Protein AF-A0A3G3GLA0-F1 (afdb_monomer_lite)

Radius of gyration: 21.86 Å; chains: 1; bounding box: 53×37×56 Å

Secondary structure (DSSP, 8-state):
--HHHHHHHHHHHHHS--------HHHHHHHHHHHHHHH-HHHHHH----HHHHHHHHHHHHHHHHSPPPHHHHHHHHHHHHHHHHHHHHHHHHHH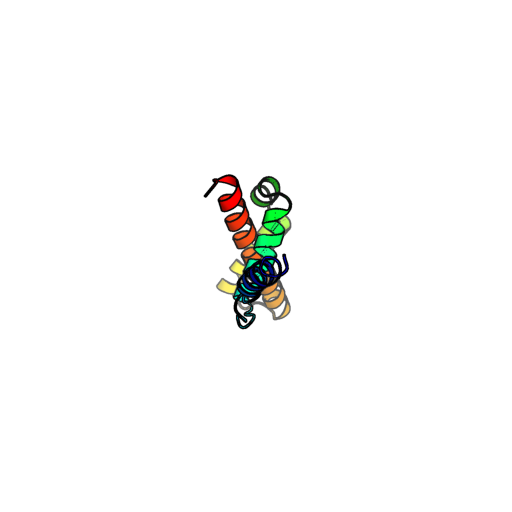HHHT-

Sequence (101 aa):
MIRRYIFTLAEKSVIFVKKSATMTVQTLYDDVANFIANMNPTKILELKAPLEAQERVQALIKKEKESALTATEKDELDHFLVLERLIRLAKAHARQRLSGV

pLDDT: mean 84.66, std 20.27, range [39.78, 98.19]

Structure (mmCIF, N/CA/C/O backbone):
data_AF-A0A3G3GLA0-F1
#
_entry.id   AF-A0A3G3GLA0-F1
#
loop_
_atom_site.group_PDB
_atom_site.id
_atom_site.type_symbol
_atom_site.label_atom_id
_atom_site.label_alt_id
_atom_site.label_comp_id
_atom_site.label_asym_id
_atom_site.label_entity_id
_atom_site.label_seq_id
_atom_site.pdbx_PDB_ins_code
_atom_site.Cartn_x
_atom_site.Cartn_y
_atom_site.Cartn_z
_atom_site.occupancy
_atom_site.B_iso_or_equiv
_atom_site.auth_seq_id
_atom_site.auth_comp_id
_atom_site.auth_asym_id
_atom_site.auth_atom_id
_atom_site.pdbx_PDB_model_num
ATOM 1 N N . MET A 1 1 ? -35.570 -28.036 34.613 1.00 55.78 1 MET A N 1
ATOM 2 C CA . MET A 1 1 ? -34.300 -27.276 34.687 1.00 55.78 1 MET A CA 1
ATOM 3 C C . MET A 1 1 ? -33.300 -27.621 33.562 1.00 55.78 1 MET A C 1
ATOM 5 O O . MET A 1 1 ? -32.119 -27.378 33.730 1.00 55.78 1 MET A O 1
ATOM 9 N N . ILE A 1 2 ? -33.739 -28.137 32.397 1.00 48.94 2 ILE A N 1
ATOM 10 C CA . ILE A 1 2 ? -32.840 -28.563 31.289 1.00 48.94 2 ILE A CA 1
ATOM 11 C C . ILE A 1 2 ? -33.083 -27.766 29.983 1.00 48.94 2 ILE A C 1
ATOM 13 O O . ILE A 1 2 ? -32.235 -27.719 29.100 1.00 48.94 2 ILE A O 1
ATOM 17 N N . ARG A 1 3 ? -34.187 -27.009 29.880 1.00 40.50 3 ARG A N 1
ATOM 18 C CA . ARG A 1 3 ? -34.506 -26.183 28.695 1.00 40.50 3 ARG A CA 1
ATOM 19 C C . ARG A 1 3 ? -33.631 -24.933 28.502 1.00 40.50 3 ARG A C 1
ATOM 21 O O . ARG A 1 3 ? -33.724 -24.308 27.455 1.00 40.50 3 ARG A O 1
ATOM 28 N N . ARG A 1 4 ? -32.775 -24.572 29.468 1.00 45.25 4 ARG A N 1
ATOM 29 C CA . ARG A 1 4 ? -31.903 -23.383 29.375 1.00 45.25 4 ARG A CA 1
ATOM 30 C C . ARG A 1 4 ? -30.555 -23.666 28.699 1.00 45.25 4 ARG A C 1
ATOM 32 O O . ARG A 1 4 ? -29.913 -22.730 28.251 1.00 45.25 4 ARG A O 1
ATOM 39 N N . TYR A 1 5 ? -30.155 -24.936 28.577 1.00 42.66 5 TYR A N 1
ATOM 40 C CA . TYR A 1 5 ? -28.852 -25.312 28.006 1.00 42.66 5 TYR A CA 1
ATOM 41 C C . TYR A 1 5 ? -28.868 -25.430 26.474 1.00 42.66 5 TYR A C 1
ATOM 43 O O . TYR A 1 5 ? -27.869 -25.151 25.819 1.00 42.66 5 TYR A O 1
ATOM 51 N N . ILE A 1 6 ? -30.018 -25.783 25.888 1.00 46.16 6 ILE A N 1
ATOM 52 C CA . ILE A 1 6 ? -30.166 -25.908 24.428 1.00 46.16 6 ILE A CA 1
ATOM 53 C C . ILE A 1 6 ? -30.204 -24.523 23.754 1.00 46.16 6 ILE A C 1
ATOM 55 O O . ILE A 1 6 ? -29.691 -24.365 22.651 1.00 46.16 6 ILE A O 1
ATOM 59 N N . PHE A 1 7 ? -30.719 -23.492 24.434 1.00 42.06 7 PHE A N 1
ATOM 60 C CA . PHE A 1 7 ? -30.803 -22.135 23.877 1.00 42.06 7 PHE A CA 1
ATOM 61 C C . PHE A 1 7 ? -29.428 -21.445 23.745 1.00 42.06 7 PHE A C 1
ATOM 63 O O . PHE A 1 7 ? -29.224 -20.647 22.840 1.00 42.06 7 PHE A O 1
ATOM 70 N N . THR A 1 8 ? -28.443 -21.807 24.575 1.00 44.12 8 THR A N 1
ATOM 71 C CA . THR A 1 8 ? -27.084 -21.227 24.538 1.00 44.12 8 THR A CA 1
ATOM 72 C C . THR A 1 8 ? -26.182 -21.832 23.452 1.00 44.12 8 THR A C 1
ATOM 74 O O . THR A 1 8 ? -25.172 -21.236 23.078 1.00 44.12 8 THR A O 1
ATOM 77 N N . LEU A 1 9 ? -26.525 -23.005 22.914 1.00 47.69 9 LEU A N 1
ATOM 78 C CA . LEU A 1 9 ? -25.735 -23.654 21.860 1.00 47.69 9 LEU A CA 1
ATOM 79 C C . LEU A 1 9 ? -26.093 -23.155 20.449 1.00 47.69 9 LEU A C 1
ATOM 81 O O . LEU A 1 9 ? -25.256 -23.253 19.558 1.00 47.69 9 LEU A O 1
ATOM 85 N N . ALA A 1 10 ? -27.277 -22.560 20.257 1.00 48.16 10 ALA A N 1
ATOM 86 C CA . ALA A 1 10 ? -27.725 -22.055 18.955 1.00 48.16 10 ALA A CA 1
ATOM 87 C C . ALA A 1 10 ? -27.091 -20.703 18.561 1.00 48.16 10 ALA A C 1
ATOM 89 O O . ALA A 1 10 ? -26.857 -20.459 17.376 1.00 48.16 10 ALA A O 1
ATOM 90 N N . GLU A 1 11 ? -26.735 -19.846 19.525 1.00 49.84 11 GLU A N 1
ATOM 91 C CA . GLU A 1 11 ? -26.055 -18.566 19.245 1.00 49.84 11 GLU A CA 1
ATOM 92 C C . GLU A 1 11 ? -24.590 -18.748 18.824 1.00 49.84 11 GLU A C 1
ATOM 94 O O . GLU A 1 11 ? -24.076 -17.987 18.005 1.00 49.84 11 GLU A O 1
ATOM 99 N N . LYS A 1 12 ? -23.915 -19.801 19.307 1.00 49.94 12 LYS A N 1
ATOM 100 C CA . LYS A 1 12 ? -22.514 -20.077 18.938 1.00 49.94 12 LYS A CA 1
ATOM 101 C C . LYS A 1 12 ? -22.354 -20.564 17.495 1.00 49.94 12 LYS A C 1
ATOM 103 O O . LYS A 1 12 ? -21.294 -20.365 16.908 1.00 49.94 12 LYS A O 1
ATOM 108 N N . SER A 1 13 ? -23.400 -21.136 16.901 1.00 39.78 13 SER A N 1
ATOM 109 C CA . SER A 1 13 ? -23.413 -21.548 15.490 1.00 39.78 13 SER A CA 1
ATOM 110 C C . SER A 1 13 ? -23.532 -20.380 14.503 1.00 39.78 13 SER A C 1
ATOM 112 O O . SER A 1 13 ? -23.091 -20.511 13.364 1.00 39.78 13 SER A O 1
ATOM 114 N N . VAL A 1 14 ? -24.061 -19.223 14.920 1.00 48.19 14 VAL A N 1
ATOM 115 C CA . VAL A 1 14 ? -24.229 -18.054 14.030 1.00 48.19 14 VAL A CA 1
ATOM 116 C C . VAL A 1 14 ? -22.915 -17.281 13.846 1.00 48.19 14 VAL A C 1
ATOM 118 O O . VAL A 1 14 ? -22.709 -16.640 12.821 1.00 48.19 14 VAL A O 1
ATOM 121 N N . ILE A 1 15 ? -21.970 -17.405 14.784 1.00 46.28 15 ILE A N 1
ATOM 122 C CA . ILE A 1 15 ? -20.684 -16.687 14.741 1.00 46.28 15 ILE A CA 1
ATOM 123 C C . ILE A 1 15 ? -19.635 -17.433 13.886 1.00 46.28 15 ILE A C 1
ATOM 125 O O . ILE A 1 15 ? -18.670 -16.828 13.421 1.00 46.28 15 ILE A O 1
ATOM 129 N N . PHE A 1 16 ? -19.826 -18.731 13.611 1.00 45.38 16 PHE A N 1
ATOM 130 C CA . PHE A 1 16 ? -18.846 -19.550 12.879 1.00 45.38 16 PHE A CA 1
ATOM 131 C C . PHE A 1 16 ? -19.085 -19.643 11.360 1.00 45.38 16 PHE A C 1
ATOM 133 O O . PHE A 1 16 ? -18.231 -20.146 10.636 1.00 45.38 16 PHE A O 1
ATOM 140 N N . VAL A 1 17 ? -20.173 -19.079 10.824 1.00 44.22 17 VAL A N 1
ATOM 141 C CA . VAL A 1 17 ? -20.327 -18.898 9.367 1.00 44.22 17 VAL A CA 1
ATOM 142 C C . VAL A 1 17 ? -19.733 -17.549 8.957 1.00 44.22 17 VAL A C 1
ATOM 144 O O . VAL A 1 17 ? -20.375 -16.720 8.313 1.00 44.22 17 VAL A O 1
ATOM 147 N N . LYS A 1 18 ? -18.464 -17.298 9.304 1.00 50.41 18 LYS A N 1
ATOM 148 C CA . LYS A 1 18 ? -17.698 -16.274 8.588 1.00 50.41 18 LYS A CA 1
ATOM 149 C C . LYS A 1 18 ? -17.345 -16.893 7.237 1.00 50.41 18 LYS A C 1
ATOM 151 O O . LYS A 1 18 ? -16.343 -17.582 7.114 1.00 50.41 18 LYS A O 1
ATOM 156 N N . LYS A 1 19 ? -18.284 -16.740 6.293 1.00 48.09 19 LYS A N 1
ATOM 157 C CA . LYS A 1 19 ? -18.148 -16.782 4.830 1.00 48.09 19 LYS A CA 1
ATOM 158 C C . LYS A 1 19 ? -16.837 -17.431 4.380 1.00 48.09 19 LYS A C 1
ATOM 160 O O . LYS A 1 19 ? -15.789 -16.806 4.507 1.00 48.09 19 LYS A O 1
ATOM 165 N N . SER A 1 20 ? -16.908 -18.638 3.810 1.00 50.97 20 SER A N 1
ATOM 166 C CA . SER A 1 20 ? -15.813 -19.187 3.001 1.00 50.97 20 SER A CA 1
ATOM 167 C C . SER A 1 20 ? -15.619 -18.260 1.797 1.00 50.97 20 SER A C 1
ATOM 169 O O . SER A 1 20 ? -16.206 -18.430 0.733 1.00 50.97 20 SER A O 1
ATOM 171 N N . ALA A 1 21 ? -14.903 -17.164 2.028 1.00 63.19 21 ALA A N 1
ATOM 172 C CA . ALA A 1 21 ? -14.414 -16.290 0.997 1.00 63.19 21 ALA A CA 1
ATOM 173 C C . ALA A 1 21 ? -13.279 -17.057 0.334 1.00 63.19 21 ALA A C 1
ATOM 175 O O . ALA A 1 21 ? -12.356 -17.515 1.008 1.00 63.19 21 ALA A O 1
ATOM 176 N N . THR A 1 22 ? -13.359 -17.227 -0.981 1.00 70.69 22 THR A N 1
ATOM 177 C CA . THR A 1 22 ? -12.205 -17.649 -1.765 1.00 70.69 22 THR A CA 1
ATOM 178 C C . THR A 1 22 ? -11.057 -16.714 -1.402 1.00 70.69 22 THR A C 1
ATOM 180 O O . THR A 1 22 ? -11.163 -15.506 -1.613 1.00 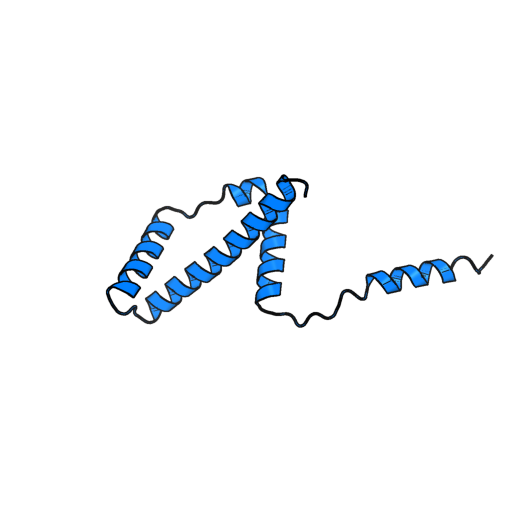70.69 22 THR A O 1
ATOM 183 N N . MET A 1 23 ? -10.000 -17.255 -0.793 1.00 76.69 23 MET A N 1
ATOM 184 C CA . MET A 1 23 ? -8.825 -16.465 -0.446 1.00 76.69 23 MET A CA 1
ATOM 185 C C . MET A 1 23 ? -8.227 -15.935 -1.740 1.00 76.69 23 MET A C 1
ATOM 187 O O . MET A 1 23 ? -7.708 -16.688 -2.562 1.00 76.69 23 MET A O 1
ATOM 191 N N . THR A 1 24 ? -8.340 -14.628 -1.934 1.00 91.56 24 THR A N 1
ATOM 192 C CA . THR A 1 24 ? -7.685 -13.934 -3.033 1.00 91.56 24 THR A CA 1
ATOM 193 C C . THR A 1 24 ? -6.392 -13.323 -2.525 1.00 91.56 24 THR A C 1
ATOM 195 O O . THR A 1 24 ? -6.218 -13.046 -1.337 1.00 91.56 24 THR A O 1
ATOM 198 N N . VAL A 1 25 ? -5.487 -13.031 -3.448 1.00 87.56 25 VAL A N 1
ATOM 199 C CA . VAL A 1 25 ? -4.293 -12.253 -3.123 1.00 87.56 25 VAL A CA 1
ATOM 200 C C . VAL A 1 25 ? -4.688 -10.893 -2.527 1.00 87.56 25 VAL A C 1
ATOM 202 O O . VAL A 1 25 ? -4.071 -10.446 -1.571 1.00 87.56 25 VAL A O 1
ATOM 205 N N . GLN A 1 26 ? -5.760 -10.261 -3.020 1.00 90.19 26 GLN A N 1
ATOM 206 C CA . GLN A 1 26 ? -6.268 -8.980 -2.507 1.00 90.19 26 GLN A CA 1
ATOM 207 C C . GLN A 1 26 ? -6.686 -9.058 -1.035 1.00 90.19 26 GLN A C 1
ATOM 209 O O . GLN A 1 26 ? -6.264 -8.221 -0.243 1.00 90.19 26 GLN A O 1
ATOM 214 N N . THR A 1 27 ? -7.456 -10.084 -0.667 1.00 91.56 27 THR A N 1
ATOM 215 C CA . THR A 1 27 ? -7.877 -10.299 0.724 1.00 91.56 27 THR A CA 1
ATOM 216 C C . THR A 1 27 ? -6.685 -10.613 1.623 1.00 91.56 27 THR A C 1
ATOM 218 O O . THR A 1 27 ? -6.621 -10.098 2.729 1.00 91.56 27 THR A O 1
ATOM 221 N N . LEU A 1 28 ? -5.686 -11.355 1.130 1.00 93.81 28 LEU A N 1
ATOM 222 C CA . LEU A 1 28 ? -4.464 -11.621 1.893 1.00 93.81 28 LEU A CA 1
ATOM 223 C C . LEU A 1 28 ? -3.636 -10.347 2.144 1.00 93.81 28 LEU A C 1
ATOM 225 O O . LEU A 1 28 ? -3.144 -10.148 3.251 1.00 93.81 28 LEU A O 1
ATOM 229 N N . TYR A 1 29 ? -3.493 -9.474 1.139 1.00 95.25 29 TYR A N 1
ATOM 230 C CA . TYR A 1 29 ? -2.841 -8.170 1.319 1.00 95.25 29 TYR A CA 1
ATOM 231 C C . TYR A 1 29 ? -3.538 -7.346 2.399 1.00 95.25 29 TYR A C 1
ATOM 233 O O . TYR A 1 29 ? -2.863 -6.751 3.238 1.00 95.25 29 TYR A O 1
ATOM 241 N N . ASP A 1 30 ? -4.869 -7.317 2.369 1.00 95.81 30 ASP A N 1
ATOM 242 C CA . ASP A 1 30 ? -5.668 -6.573 3.336 1.00 95.81 30 ASP A CA 1
ATOM 243 C C . ASP A 1 30 ? -5.527 -7.149 4.751 1.00 95.81 30 ASP A C 1
ATOM 245 O O . ASP A 1 30 ? -5.245 -6.403 5.685 1.00 95.81 30 ASP A O 1
ATOM 249 N N . ASP A 1 31 ? -5.599 -8.474 4.904 1.00 95.56 31 ASP A N 1
ATOM 250 C CA . ASP A 1 31 ? -5.438 -9.158 6.191 1.00 95.56 31 ASP A CA 1
ATOM 251 C C . ASP A 1 31 ? -4.060 -8.892 6.819 1.00 95.56 31 ASP A C 1
ATOM 253 O O . ASP A 1 31 ? -3.964 -8.538 7.998 1.00 95.56 31 ASP A O 1
ATOM 257 N N . VAL A 1 32 ? -2.980 -9.013 6.035 1.00 97.06 32 VAL A N 1
ATOM 258 C CA . VAL A 1 32 ? -1.612 -8.746 6.513 1.00 97.06 32 VAL A CA 1
ATOM 259 C C . VAL A 1 32 ? -1.432 -7.264 6.842 1.00 97.06 32 VAL A C 1
ATOM 261 O O . VAL A 1 32 ? -0.875 -6.925 7.886 1.00 97.06 32 VAL A O 1
ATOM 264 N N . ALA A 1 33 ? -1.932 -6.363 5.996 1.00 97.38 33 ALA A N 1
ATOM 265 C CA . ALA A 1 33 ? -1.895 -4.928 6.256 1.00 97.38 33 ALA A CA 1
ATOM 266 C C . ALA A 1 33 ? -2.640 -4.556 7.546 1.00 97.38 33 ALA A C 1
ATOM 268 O O . ALA A 1 33 ? -2.142 -3.771 8.357 1.00 97.38 33 ALA A O 1
ATOM 269 N N . ASN A 1 34 ? -3.810 -5.155 7.756 1.00 97.06 34 ASN A N 1
ATOM 270 C CA . ASN A 1 34 ? -4.633 -4.979 8.940 1.00 97.06 34 ASN A CA 1
ATOM 271 C C . ASN A 1 34 ? -3.924 -5.505 10.201 1.00 97.06 34 ASN A C 1
ATOM 273 O O . ASN A 1 34 ? -3.941 -4.849 11.244 1.00 97.06 34 ASN A O 1
ATOM 277 N N . PHE A 1 35 ? -3.244 -6.651 10.101 1.00 97.31 35 PHE A N 1
ATOM 278 C CA . PHE A 1 35 ? -2.405 -7.187 11.172 1.00 97.31 35 PHE A CA 1
ATOM 279 C C . PHE A 1 35 ? -1.253 -6.237 11.532 1.00 97.31 35 PHE A C 1
ATOM 281 O O . PHE A 1 35 ? -1.064 -5.919 12.706 1.00 97.31 35 PHE A O 1
ATOM 288 N N . ILE A 1 36 ? -0.530 -5.716 10.536 1.00 97.00 36 ILE A N 1
ATOM 289 C CA . ILE A 1 36 ? 0.565 -4.755 10.745 1.00 97.00 36 ILE A CA 1
ATOM 290 C C . ILE A 1 36 ? 0.053 -3.483 11.431 1.00 97.00 36 ILE A C 1
ATOM 292 O O . ILE A 1 36 ? 0.644 -3.022 12.410 1.00 97.00 36 ILE A O 1
ATOM 296 N N . ALA A 1 37 ? -1.069 -2.940 10.956 1.00 97.19 37 ALA A N 1
ATOM 297 C CA . ALA A 1 37 ? -1.678 -1.739 11.512 1.00 97.19 37 ALA A CA 1
ATOM 298 C C . ALA A 1 37 ? -2.108 -1.905 12.979 1.00 97.19 37 ALA A C 1
ATOM 300 O O . ALA A 1 37 ? -2.041 -0.941 13.738 1.00 97.19 37 ALA A O 1
ATOM 301 N N . ASN A 1 38 ? -2.508 -3.113 13.397 1.00 95.88 38 ASN A N 1
ATOM 302 C CA . ASN A 1 38 ? -2.879 -3.407 14.784 1.00 95.88 38 ASN A CA 1
ATOM 303 C C . ASN A 1 38 ? -1.707 -3.326 15.771 1.00 95.88 38 ASN A C 1
ATOM 305 O O . ASN A 1 38 ? -1.945 -3.059 16.945 1.00 95.88 38 ASN A O 1
ATOM 309 N N . MET A 1 39 ? -0.463 -3.557 15.337 1.00 94.94 39 MET A N 1
ATOM 310 C CA . MET A 1 39 ? 0.677 -3.611 16.262 1.00 94.94 39 MET A CA 1
ATOM 311 C C . MET A 1 39 ? 0.996 -2.246 16.880 1.00 94.94 39 MET A C 1
ATOM 313 O O . MET A 1 39 ? 1.233 -2.147 18.082 1.00 94.94 39 MET A O 1
ATOM 317 N N . ASN A 1 40 ? 1.035 -1.192 16.061 1.00 96.69 40 ASN A N 1
ATOM 318 C CA . ASN A 1 40 ? 1.239 0.182 16.521 1.00 96.69 40 ASN A CA 1
ATOM 319 C C . ASN A 1 40 ? 0.827 1.182 15.422 1.00 96.69 40 ASN A C 1
ATOM 321 O O . ASN A 1 40 ? 1.674 1.575 14.615 1.00 96.69 40 ASN A O 1
ATOM 325 N N . PRO A 1 41 ? -0.449 1.609 15.372 1.00 96.44 41 PRO A N 1
ATOM 326 C CA . PRO A 1 41 ? -0.954 2.479 14.311 1.00 96.44 41 PRO A CA 1
ATOM 327 C C . PRO A 1 41 ? -0.108 3.744 14.111 1.00 96.44 41 PRO A C 1
ATOM 329 O O . PRO A 1 41 ? 0.221 4.092 12.980 1.00 96.44 41 PRO A O 1
ATOM 332 N N . THR A 1 42 ? 0.315 4.390 15.201 1.00 97.19 42 THR A N 1
ATOM 333 C CA . THR A 1 42 ? 1.125 5.615 15.157 1.00 97.19 42 THR A CA 1
ATOM 334 C C . THR A 1 42 ? 2.481 5.377 14.490 1.00 97.19 42 THR A C 1
ATOM 336 O O . THR A 1 42 ? 2.809 6.059 13.520 1.00 97.19 42 THR A O 1
ATOM 339 N N . LYS A 1 43 ? 3.234 4.351 14.914 1.00 97.06 43 LYS A N 1
ATOM 340 C CA . LYS A 1 43 ? 4.534 4.019 14.301 1.00 97.06 43 LYS A CA 1
ATOM 341 C C . LY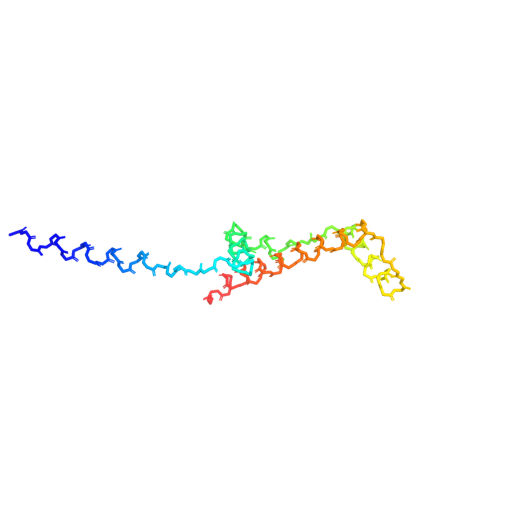S A 1 43 ? 4.404 3.598 12.837 1.00 97.06 43 LYS A C 1
ATOM 343 O O . LYS A 1 43 ? 5.282 3.901 12.034 1.00 97.06 43 LYS A O 1
ATOM 348 N N . ILE A 1 44 ? 3.315 2.922 12.465 1.00 97.31 44 ILE A N 1
ATOM 349 C CA . ILE A 1 44 ? 3.062 2.563 11.062 1.00 97.31 44 ILE A CA 1
ATOM 350 C C . ILE A 1 44 ? 2.849 3.812 10.200 1.00 97.31 44 ILE A C 1
ATOM 352 O O . ILE A 1 44 ? 3.334 3.857 9.069 1.00 97.31 44 ILE A O 1
ATOM 356 N N . LEU A 1 45 ? 2.179 4.850 10.711 1.00 97.38 45 LEU A N 1
ATOM 357 C CA . LEU A 1 45 ? 2.030 6.115 9.984 1.00 97.38 45 LEU A CA 1
ATOM 358 C C . LEU A 1 45 ? 3.360 6.859 9.822 1.00 97.38 45 LEU A C 1
ATOM 360 O O . LEU A 1 45 ? 3.611 7.421 8.750 1.00 97.38 45 LEU A O 1
ATOM 364 N N . GLU A 1 46 ? 4.215 6.805 10.841 1.00 97.25 46 GLU A N 1
ATOM 365 C CA . GLU A 1 46 ? 5.552 7.411 10.856 1.00 97.25 46 GLU A CA 1
ATOM 366 C C . GLU A 1 46 ? 6.582 6.660 10.005 1.00 97.25 46 GLU A C 1
ATOM 368 O O . GLU A 1 46 ? 7.609 7.238 9.648 1.00 97.25 46 GLU A O 1
ATOM 373 N N . LEU A 1 47 ? 6.312 5.401 9.644 1.00 95.38 47 LEU A N 1
ATOM 374 C CA . LEU A 1 47 ? 7.219 4.576 8.852 1.00 95.38 47 LEU A CA 1
ATOM 375 C C . LEU A 1 47 ? 7.573 5.263 7.526 1.00 95.38 47 LEU A C 1
ATOM 377 O O . LEU A 1 47 ? 6.700 5.566 6.703 1.00 95.38 47 LEU A O 1
ATOM 381 N N . LYS A 1 48 ? 8.870 5.468 7.299 1.00 93.06 48 LYS A N 1
ATOM 382 C CA . LYS A 1 48 ? 9.432 6.027 6.067 1.00 93.06 48 LYS A CA 1
ATOM 383 C C . LYS A 1 48 ? 10.478 5.070 5.517 1.00 93.06 48 LYS A C 1
ATOM 385 O O . LYS A 1 48 ? 11.235 4.479 6.281 1.00 93.06 48 LYS A O 1
ATOM 390 N N . ALA A 1 49 ? 10.507 4.930 4.195 1.00 91.25 49 ALA A N 1
ATOM 391 C CA . ALA A 1 49 ? 11.595 4.226 3.534 1.00 91.25 49 ALA A CA 1
ATOM 392 C C . ALA A 1 49 ? 12.908 5.006 3.739 1.00 91.25 49 ALA A C 1
ATOM 394 O O . ALA A 1 49 ? 12.867 6.243 3.725 1.00 91.25 49 ALA A O 1
ATOM 395 N N . PRO A 1 50 ? 14.050 4.324 3.914 1.00 94.50 50 PRO A N 1
ATOM 396 C CA . PRO A 1 50 ? 15.353 4.981 3.942 1.00 94.50 50 PRO A CA 1
ATOM 397 C C . PRO A 1 50 ? 15.636 5.672 2.599 1.00 94.50 50 PRO A C 1
ATOM 399 O O . PRO A 1 50 ? 15.048 5.309 1.575 1.00 94.50 50 PRO A O 1
ATOM 402 N N . LEU A 1 51 ? 16.498 6.692 2.607 1.00 95.75 51 LEU A N 1
ATOM 403 C CA . LEU A 1 51 ? 16.754 7.527 1.429 1.00 95.75 51 LEU A CA 1
ATOM 404 C C . LEU A 1 51 ? 17.288 6.693 0.259 1.00 95.75 51 LEU A C 1
ATOM 406 O O . LEU A 1 51 ? 16.789 6.829 -0.854 1.00 95.75 51 LEU A O 1
ATOM 410 N N . GLU A 1 52 ? 18.198 5.756 0.529 1.00 96.44 52 GLU A N 1
ATOM 411 C CA . GLU A 1 52 ? 18.806 4.911 -0.500 1.00 96.44 52 GLU A CA 1
ATOM 412 C C . GLU A 1 52 ? 17.751 4.069 -1.238 1.00 96.44 52 GLU A C 1
ATOM 414 O O . GLU A 1 52 ? 17.806 3.904 -2.457 1.00 96.44 52 GLU A O 1
ATOM 419 N N . ALA A 1 53 ? 16.738 3.573 -0.519 1.00 94.12 53 ALA A N 1
ATOM 420 C CA . ALA A 1 53 ? 15.644 2.813 -1.121 1.00 94.12 53 ALA A CA 1
ATOM 421 C C . ALA A 1 53 ? 14.731 3.699 -1.984 1.00 94.12 53 ALA A C 1
ATOM 423 O O . ALA A 1 53 ? 14.273 3.269 -3.043 1.00 94.12 53 ALA A O 1
ATOM 424 N N . GLN A 1 54 ? 14.474 4.940 -1.552 1.00 95.12 54 GLN A N 1
ATOM 425 C CA . GLN A 1 54 ? 13.691 5.902 -2.334 1.00 95.12 54 GLN A CA 1
ATOM 426 C C . GLN A 1 54 ? 14.407 6.259 -3.640 1.00 95.12 54 GLN A C 1
ATOM 428 O O . GLN A 1 54 ? 13.789 6.239 -4.705 1.00 95.12 54 GLN A O 1
ATOM 433 N N . GLU A 1 55 ? 15.707 6.539 -3.566 1.00 97.81 55 GLU A N 1
ATOM 434 C CA . GLU A 1 55 ? 16.543 6.851 -4.726 1.00 97.81 55 GLU A CA 1
ATOM 435 C C . GLU A 1 55 ? 16.623 5.669 -5.695 1.00 97.81 55 GLU A C 1
ATOM 437 O O . GLU A 1 55 ? 16.462 5.850 -6.904 1.00 97.81 55 GLU A O 1
ATOM 442 N N . ARG A 1 56 ? 16.787 4.442 -5.181 1.00 97.50 56 ARG A N 1
ATOM 443 C CA . ARG A 1 56 ? 16.840 3.234 -6.013 1.00 97.50 56 ARG A CA 1
ATOM 444 C C . ARG A 1 56 ? 15.544 3.007 -6.789 1.00 97.50 56 ARG A C 1
ATOM 446 O O . ARG A 1 56 ? 15.596 2.805 -8.001 1.00 97.50 56 ARG A O 1
ATOM 453 N N . VAL A 1 57 ? 14.389 3.104 -6.126 1.00 96.94 57 VAL A N 1
ATOM 454 C CA . VAL A 1 57 ? 13.073 3.019 -6.785 1.00 96.94 57 VAL A CA 1
ATOM 455 C C . VAL A 1 57 ? 12.919 4.085 -7.864 1.00 96.94 57 VAL A C 1
ATOM 457 O O . VAL A 1 57 ? 12.472 3.782 -8.969 1.00 96.94 57 VAL A O 1
ATOM 460 N N . GLN A 1 58 ? 13.306 5.329 -7.573 1.00 96.75 58 GLN A N 1
ATOM 461 C CA . GLN A 1 58 ? 13.203 6.416 -8.545 1.00 96.75 58 GLN A CA 1
ATOM 462 C C . GLN A 1 58 ? 14.105 6.180 -9.757 1.00 96.75 58 GLN A C 1
ATOM 464 O O . GLN A 1 58 ? 13.670 6.405 -10.886 1.00 96.75 58 GLN A O 1
ATOM 469 N N . ALA A 1 59 ? 15.324 5.682 -9.542 1.00 97.81 59 ALA A N 1
ATOM 470 C CA . ALA A 1 59 ? 16.241 5.329 -10.617 1.00 97.81 59 ALA A CA 1
ATOM 471 C C . ALA A 1 59 ? 15.675 4.208 -11.505 1.00 97.81 59 ALA A C 1
ATOM 473 O O . ALA A 1 59 ? 15.726 4.327 -12.727 1.00 97.81 59 ALA A O 1
ATOM 474 N N . LEU A 1 60 ? 15.084 3.165 -10.912 1.00 98.00 60 LEU A N 1
ATOM 475 C CA . LEU A 1 60 ? 14.437 2.072 -11.647 1.00 98.00 60 LEU A CA 1
ATOM 476 C C . LEU A 1 60 ? 13.232 2.561 -12.463 1.00 98.00 60 LEU A C 1
ATOM 478 O O . LEU A 1 60 ? 13.145 2.266 -13.650 1.00 98.00 60 LEU A O 1
ATOM 482 N N . ILE A 1 61 ? 12.351 3.376 -11.873 1.00 96.88 61 ILE A N 1
ATOM 483 C CA . ILE A 1 61 ? 11.191 3.960 -12.574 1.00 96.88 61 ILE A CA 1
ATOM 484 C C . ILE A 1 61 ? 11.639 4.875 -13.716 1.00 96.88 61 ILE A C 1
ATOM 486 O O . ILE A 1 61 ? 11.048 4.868 -14.796 1.00 96.88 61 ILE A O 1
ATOM 490 N N . LYS A 1 62 ? 12.668 5.697 -13.486 1.00 97.75 62 LYS A N 1
ATOM 491 C CA . LYS A 1 62 ? 13.231 6.563 -14.524 1.00 97.75 62 LYS A CA 1
ATOM 492 C C . LYS A 1 62 ? 13.787 5.718 -15.668 1.00 97.75 62 LYS A C 1
ATOM 494 O O . LYS A 1 62 ? 13.447 5.958 -16.823 1.00 97.75 62 LYS A O 1
ATOM 499 N N . LYS A 1 63 ? 14.570 4.690 -15.335 1.00 97.50 63 LYS A N 1
ATOM 500 C CA . LYS A 1 63 ? 15.158 3.783 -16.316 1.00 97.50 63 LYS A CA 1
ATOM 501 C C . LYS A 1 63 ? 14.094 3.045 -17.123 1.00 97.50 63 LYS A C 1
ATOM 503 O O . LYS A 1 63 ? 14.256 3.006 -18.331 1.00 97.50 63 LYS A O 1
ATOM 508 N N . GLU A 1 64 ? 13.024 2.541 -16.501 1.00 96.31 64 GLU A N 1
ATOM 509 C CA . GLU A 1 64 ? 11.899 1.857 -17.174 1.00 96.31 64 GLU A CA 1
ATOM 510 C C . GLU A 1 64 ? 11.202 2.747 -18.217 1.00 96.31 64 GLU A C 1
ATOM 512 O O . GLU A 1 64 ? 10.730 2.258 -19.241 1.00 96.31 64 GLU A O 1
ATOM 517 N N . LYS A 1 65 ? 11.148 4.064 -17.976 1.00 94.75 65 LYS A N 1
ATOM 518 C CA . LYS A 1 65 ? 10.557 5.040 -18.908 1.00 94.75 65 LYS A CA 1
ATOM 519 C C . LYS A 1 65 ? 11.489 5.422 -20.053 1.00 94.75 65 LYS A C 1
ATOM 521 O O . LYS A 1 65 ? 11.017 5.717 -21.147 1.00 94.75 65 LYS A O 1
ATOM 526 N N . GLU A 1 66 ? 12.789 5.482 -19.787 1.00 95.69 66 GLU A N 1
ATOM 527 C CA . GLU A 1 66 ? 13.807 5.924 -20.749 1.00 95.69 66 GLU A CA 1
ATOM 528 C C . GLU A 1 66 ? 14.380 4.761 -21.575 1.00 95.69 66 GLU A C 1
ATOM 530 O O . GLU A 1 66 ? 14.883 4.965 -22.678 1.00 95.69 66 GLU A O 1
ATOM 535 N N . SER A 1 67 ? 14.328 3.538 -21.044 1.00 92.94 67 SER A N 1
ATOM 536 C CA . SER A 1 67 ? 14.988 2.350 -21.588 1.00 92.94 67 SER A CA 1
ATOM 537 C C . SER A 1 67 ? 14.383 1.051 -21.030 1.00 92.94 67 SER A C 1
ATOM 539 O O . SER A 1 67 ? 13.523 1.062 -20.154 1.00 92.94 67 SER A O 1
ATOM 541 N N . ALA A 1 68 ? 14.844 -0.103 -21.515 1.00 94.25 68 ALA A N 1
ATOM 542 C CA . ALA A 1 68 ? 14.434 -1.383 -20.948 1.00 94.25 68 ALA A CA 1
ATOM 543 C C . ALA A 1 68 ? 15.162 -1.671 -19.623 1.00 94.25 68 ALA A C 1
ATOM 545 O O . ALA A 1 68 ? 16.385 -1.526 -19.519 1.00 94.25 68 ALA A O 1
ATOM 546 N N . LEU A 1 69 ? 14.412 -2.140 -18.623 1.00 97.00 69 LEU A N 1
ATOM 547 C CA . LEU A 1 69 ? 14.989 -2.773 -17.440 1.00 97.00 69 LEU A CA 1
ATOM 548 C C . LEU A 1 69 ? 15.537 -4.156 -17.799 1.00 97.00 69 LEU A C 1
ATOM 550 O O . LEU A 1 69 ? 14.957 -4.885 -18.606 1.00 97.00 69 LEU A O 1
ATOM 554 N N . THR A 1 70 ? 16.638 -4.540 -17.160 1.00 98.00 70 THR A N 1
ATOM 555 C CA . THR A 1 70 ? 17.053 -5.947 -17.134 1.00 98.00 70 THR A CA 1
ATOM 556 C C . THR A 1 70 ? 16.039 -6.781 -16.345 1.00 98.00 70 THR A C 1
ATOM 558 O O . THR A 1 70 ? 15.271 -6.247 -15.545 1.00 98.00 70 THR A O 1
ATOM 561 N N . ALA A 1 71 ? 16.048 -8.105 -16.525 1.00 97.44 71 ALA A N 1
ATOM 562 C CA . ALA A 1 71 ? 15.150 -8.996 -15.784 1.00 97.44 71 ALA A CA 1
ATOM 563 C C . ALA A 1 71 ? 15.297 -8.839 -14.258 1.00 97.44 71 ALA A C 1
ATOM 565 O O . ALA A 1 71 ? 14.301 -8.785 -13.546 1.00 97.44 71 ALA A O 1
ATOM 566 N N . THR A 1 72 ? 16.530 -8.689 -13.769 1.00 98.12 72 THR A N 1
ATOM 567 C CA . THR A 1 72 ? 16.818 -8.479 -12.343 1.00 98.12 72 THR A CA 1
ATOM 568 C C . THR A 1 72 ? 16.300 -7.135 -11.838 1.00 98.12 72 THR A C 1
ATOM 570 O O . THR A 1 72 ? 15.746 -7.058 -10.751 1.00 98.12 72 THR A O 1
ATOM 573 N N . GLU A 1 73 ? 16.437 -6.069 -12.626 1.00 98.19 73 GLU A N 1
ATOM 574 C CA . GLU A 1 73 ? 15.918 -4.748 -12.249 1.00 98.19 73 GLU A CA 1
ATOM 575 C C . GLU A 1 73 ? 14.388 -4.697 -12.268 1.00 98.19 73 GLU A C 1
ATOM 577 O O . GLU A 1 73 ? 13.785 -3.994 -11.459 1.00 98.19 73 GLU A O 1
ATOM 582 N N . LYS A 1 74 ? 13.756 -5.437 -13.185 1.00 97.81 74 LYS A N 1
ATOM 583 C CA . LYS A 1 74 ? 12.300 -5.593 -13.222 1.00 97.81 74 LYS A CA 1
ATOM 584 C C . LYS A 1 74 ? 11.807 -6.308 -11.963 1.00 97.81 74 LYS A C 1
ATOM 586 O O . LYS A 1 74 ? 10.891 -5.808 -11.323 1.00 97.81 74 LYS A O 1
ATOM 591 N N . ASP A 1 75 ? 12.440 -7.423 -11.605 1.00 98.00 75 ASP A N 1
ATOM 592 C CA . ASP A 1 75 ? 12.132 -8.194 -10.395 1.00 98.00 75 ASP A CA 1
ATOM 593 C C . ASP A 1 75 ? 12.302 -7.345 -9.123 1.00 98.00 75 ASP A C 1
ATOM 595 O O . ASP A 1 75 ? 11.413 -7.279 -8.274 1.00 98.00 75 ASP A O 1
ATOM 599 N N . GLU A 1 76 ? 13.395 -6.582 -9.044 1.00 98.12 76 GLU A N 1
ATOM 600 C CA . GLU A 1 76 ? 13.637 -5.630 -7.958 1.00 98.12 76 GLU A CA 1
ATOM 601 C C . GLU A 1 76 ? 12.533 -4.559 -7.870 1.00 98.12 76 GLU A C 1
ATOM 603 O O . GLU A 1 76 ? 11.999 -4.295 -6.788 1.00 98.12 76 GLU A O 1
ATOM 608 N N . LEU A 1 77 ? 12.146 -3.957 -9.002 1.00 97.56 77 LEU A N 1
ATOM 609 C CA . LEU A 1 77 ? 11.067 -2.969 -9.050 1.00 97.56 77 LEU A CA 1
ATOM 610 C C . LEU A 1 77 ? 9.720 -3.581 -8.639 1.00 97.56 77 LEU A C 1
ATOM 612 O O . LEU A 1 77 ? 8.983 -2.972 -7.862 1.00 97.56 77 LEU A O 1
ATOM 616 N N . ASP A 1 78 ? 9.411 -4.789 -9.102 1.00 97.19 78 ASP A N 1
ATOM 617 C CA . ASP A 1 78 ? 8.172 -5.486 -8.762 1.00 97.19 78 ASP A CA 1
ATOM 618 C C . ASP A 1 78 ? 8.102 -5.776 -7.245 1.00 97.19 78 ASP A C 1
ATOM 620 O O . ASP A 1 78 ? 7.059 -5.555 -6.618 1.00 97.19 78 ASP A O 1
ATOM 624 N N . HIS A 1 79 ? 9.222 -6.143 -6.610 1.00 96.75 79 HIS A N 1
ATOM 625 C CA . HIS A 1 79 ? 9.317 -6.275 -5.152 1.00 96.75 79 HIS A CA 1
ATOM 626 C C . HIS A 1 79 ? 9.076 -4.953 -4.409 1.00 96.75 79 HIS A C 1
ATOM 628 O O . HIS A 1 79 ? 8.341 -4.930 -3.412 1.00 96.75 79 HIS A O 1
ATOM 634 N N . PHE A 1 80 ? 9.634 -3.841 -4.896 1.00 96.25 80 PHE A N 1
ATOM 635 C CA . PHE A 1 80 ? 9.361 -2.523 -4.322 1.00 96.25 80 PHE A CA 1
ATOM 636 C C . PHE A 1 80 ? 7.876 -2.154 -4.403 1.00 96.25 80 PHE A C 1
ATOM 638 O O . PHE A 1 80 ? 7.316 -1.658 -3.423 1.00 96.25 80 PHE A O 1
ATOM 645 N N . LEU A 1 81 ? 7.216 -2.430 -5.531 1.00 94.12 81 LEU A N 1
ATOM 646 C CA . LEU A 1 81 ? 5.789 -2.150 -5.722 1.00 94.12 81 LEU A CA 1
ATOM 647 C C . LEU A 1 81 ? 4.901 -2.995 -4.796 1.00 94.12 81 LEU A C 1
ATOM 649 O O . LEU A 1 81 ? 3.911 -2.495 -4.254 1.00 94.12 81 LEU A O 1
ATOM 653 N N . VAL A 1 82 ? 5.267 -4.259 -4.571 1.00 95.19 82 VAL A N 1
ATOM 654 C CA . VAL A 1 82 ? 4.587 -5.145 -3.613 1.00 95.19 82 VAL A CA 1
ATOM 655 C C . VAL A 1 82 ? 4.679 -4.594 -2.188 1.00 95.19 82 VAL A C 1
ATOM 657 O O . VAL A 1 82 ? 3.656 -4.489 -1.501 1.00 95.19 82 VAL A O 1
ATOM 660 N N . LEU A 1 83 ? 5.880 -4.200 -1.751 1.00 95.19 83 LEU A N 1
ATOM 661 C CA . LEU A 1 83 ? 6.100 -3.619 -0.423 1.00 95.19 83 LEU A CA 1
ATOM 662 C C . LEU A 1 83 ? 5.350 -2.296 -0.255 1.00 95.19 83 LEU A C 1
ATOM 664 O O . LEU A 1 83 ? 4.673 -2.090 0.753 1.00 95.19 83 LEU A O 1
ATOM 668 N N . GLU A 1 84 ? 5.424 -1.414 -1.250 1.00 95.00 84 GLU A N 1
ATOM 669 C CA . GLU A 1 84 ? 4.738 -0.124 -1.239 1.00 95.00 84 GLU A CA 1
ATOM 670 C C . GLU A 1 84 ? 3.227 -0.300 -1.077 1.00 95.00 84 GLU A C 1
ATOM 672 O O . GLU A 1 84 ? 2.614 0.328 -0.207 1.00 95.00 84 GLU A O 1
ATOM 677 N N . ARG A 1 85 ? 2.633 -1.224 -1.838 1.00 95.69 85 ARG A N 1
ATOM 678 C CA . ARG A 1 85 ? 1.204 -1.517 -1.750 1.00 95.69 85 ARG A CA 1
ATOM 679 C C . ARG A 1 85 ? 0.810 -2.028 -0.367 1.00 95.69 85 ARG A C 1
ATOM 681 O O . ARG A 1 85 ? -0.188 -1.556 0.183 1.00 95.69 85 ARG A O 1
ATOM 688 N N . LEU A 1 86 ? 1.585 -2.949 0.206 1.00 96.75 86 LEU A N 1
ATOM 689 C CA . LEU A 1 86 ? 1.332 -3.479 1.546 1.00 96.75 86 LEU A CA 1
ATOM 690 C C . LEU A 1 86 ? 1.390 -2.374 2.612 1.00 96.75 86 LEU A C 1
ATOM 692 O O . LEU A 1 86 ? 0.479 -2.251 3.432 1.00 96.75 86 LEU A O 1
ATOM 696 N N . ILE A 1 87 ? 2.422 -1.526 2.573 1.00 96.06 87 ILE A N 1
ATOM 697 C CA . ILE A 1 87 ? 2.585 -0.427 3.533 1.00 96.06 87 ILE A CA 1
ATOM 698 C C . ILE A 1 87 ? 1.494 0.635 3.362 1.00 96.06 87 ILE A C 1
ATOM 700 O O . ILE A 1 87 ? 0.999 1.158 4.362 1.00 96.06 87 ILE A O 1
ATOM 704 N N . ARG A 1 88 ? 1.057 0.941 2.133 1.00 96.81 88 ARG A N 1
ATOM 705 C CA . ARG A 1 88 ? -0.077 1.853 1.905 1.00 96.81 88 ARG A CA 1
ATOM 706 C C . ARG A 1 88 ? -1.360 1.350 2.555 1.00 96.81 88 ARG A C 1
ATOM 708 O O . ARG A 1 88 ? -2.027 2.132 3.232 1.00 96.81 88 ARG A O 1
ATOM 715 N N . LEU A 1 89 ? -1.685 0.069 2.378 1.00 97.81 89 LEU A N 1
ATOM 716 C CA . LEU A 1 89 ? -2.849 -0.542 3.020 1.00 97.81 89 LEU A CA 1
ATOM 717 C C . LEU A 1 89 ? -2.713 -0.496 4.545 1.00 97.81 89 LEU A C 1
ATOM 719 O O . LEU A 1 89 ? -3.639 -0.061 5.224 1.00 97.81 89 LEU A O 1
ATOM 723 N N . ALA A 1 90 ? -1.540 -0.838 5.088 1.00 98.19 90 ALA A N 1
ATOM 724 C CA . ALA A 1 90 ? -1.305 -0.794 6.531 1.00 98.19 90 ALA A CA 1
ATOM 725 C C . ALA A 1 90 ? -1.477 0.629 7.091 1.00 98.19 90 ALA A C 1
ATOM 727 O O . ALA A 1 90 ? -2.088 0.820 8.142 1.00 98.19 90 ALA A O 1
ATOM 728 N N . LYS A 1 91 ? -1.015 1.655 6.365 1.00 97.88 91 LYS A N 1
ATOM 729 C CA . LYS A 1 91 ? -1.237 3.061 6.733 1.00 97.88 91 LYS A CA 1
ATOM 730 C C . LYS A 1 91 ? -2.709 3.462 6.656 1.00 97.88 91 LYS A C 1
ATOM 732 O O . LYS A 1 91 ? -3.166 4.198 7.526 1.00 97.88 91 LYS A O 1
AT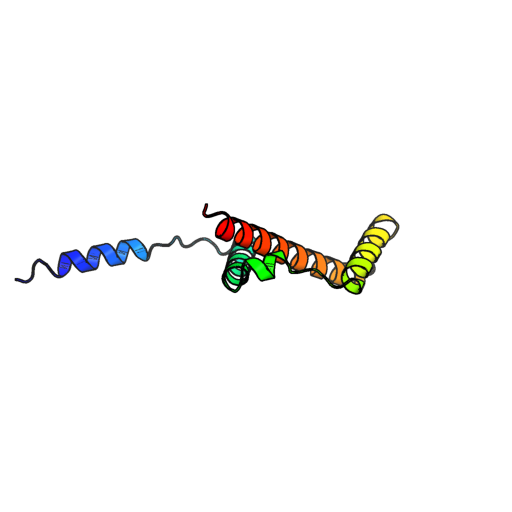OM 737 N N . ALA A 1 92 ? -3.461 3.002 5.657 1.00 97.88 92 ALA A N 1
ATOM 738 C CA . ALA A 1 92 ? -4.899 3.269 5.568 1.00 97.88 92 ALA A CA 1
ATOM 739 C C . ALA A 1 92 ? -5.648 2.686 6.779 1.00 97.88 92 ALA A C 1
ATOM 741 O O . ALA A 1 92 ? -6.370 3.405 7.469 1.00 97.88 92 ALA A O 1
ATOM 742 N N . HIS A 1 93 ? -5.364 1.424 7.097 1.00 97.50 93 HIS A N 1
ATOM 743 C CA . HIS A 1 93 ? -5.858 0.710 8.275 1.00 97.50 93 HIS A CA 1
ATOM 744 C C . HIS A 1 93 ? -5.467 1.388 9.597 1.00 97.50 93 HIS A C 1
ATOM 746 O O . HIS A 1 93 ? -6.269 1.460 10.531 1.00 97.50 93 HIS A O 1
ATOM 752 N N . ALA A 1 94 ? -4.245 1.912 9.700 1.00 97.88 94 ALA A N 1
ATOM 753 C CA . ALA A 1 94 ? -3.790 2.647 10.879 1.00 97.88 94 ALA A CA 1
ATOM 754 C C . ALA A 1 94 ? -4.541 3.978 11.059 1.00 97.88 94 ALA A C 1
ATOM 756 O O . ALA A 1 94 ? -4.913 4.318 12.182 1.00 97.88 94 ALA A O 1
ATOM 757 N N . ARG A 1 95 ? -4.816 4.709 9.966 1.00 97.31 95 ARG A N 1
ATOM 758 C CA . ARG A 1 95 ? -5.614 5.948 10.017 1.00 97.31 95 ARG A CA 1
ATOM 759 C C . ARG A 1 95 ? -7.025 5.681 10.513 1.00 97.31 95 ARG A C 1
ATOM 761 O O . ARG A 1 95 ? -7.452 6.388 11.412 1.00 97.31 95 ARG A O 1
ATOM 768 N N . GLN A 1 96 ? -7.696 4.657 9.978 1.00 95.81 96 GLN A N 1
ATOM 769 C CA . GLN A 1 96 ? -9.062 4.290 10.379 1.00 95.81 96 GLN A CA 1
ATOM 770 C C . GLN A 1 96 ? -9.164 4.095 11.899 1.00 95.81 96 GLN A C 1
ATOM 772 O O . GLN A 1 96 ? -9.994 4.718 12.558 1.00 95.81 96 GLN A O 1
ATOM 777 N N . ARG A 1 97 ? -8.214 3.349 12.477 1.00 93.12 97 ARG A N 1
ATOM 778 C CA . ARG A 1 97 ? -8.139 3.114 13.928 1.00 93.12 97 ARG A CA 1
ATOM 779 C C . ARG A 1 97 ? -7.955 4.385 14.748 1.00 93.12 97 ARG A C 1
ATOM 781 O O . ARG A 1 97 ? -8.564 4.518 15.802 1.00 93.12 97 ARG A O 1
ATOM 788 N N . LEU A 1 98 ? -7.092 5.294 14.296 1.00 93.44 98 LEU A N 1
ATOM 789 C CA . LEU A 1 98 ? -6.825 6.541 15.016 1.00 93.44 98 LEU A CA 1
ATOM 790 C C . LEU A 1 98 ? -7.927 7.586 14.807 1.00 93.44 98 LEU A C 1
ATOM 792 O O . LEU A 1 98 ? -8.100 8.448 15.662 1.00 93.44 98 LEU A O 1
ATOM 796 N N . SER A 1 99 ? -8.684 7.508 13.707 1.00 88.19 99 SER A N 1
ATOM 797 C CA . SER A 1 99 ? -9.824 8.393 13.450 1.00 88.19 99 SER A CA 1
ATOM 798 C C . SER A 1 99 ? -11.084 8.034 14.243 1.00 88.19 99 SER A C 1
ATOM 800 O O . SER A 1 99 ? -12.035 8.808 14.211 1.00 88.19 99 SER A O 1
ATOM 802 N N . GLY A 1 100 ? -11.106 6.903 14.960 1.00 66.94 100 GLY A N 1
ATOM 803 C CA . GLY A 1 100 ? -12.270 6.468 15.744 1.00 66.94 100 GLY A CA 1
ATOM 804 C C . GLY A 1 100 ? -13.520 6.166 14.904 1.00 66.94 100 GLY A C 1
ATOM 805 O O . GLY A 1 100 ? -14.621 6.188 15.451 1.00 66.94 100 GLY A O 1
ATOM 806 N N . VAL A 1 101 ? -13.344 5.921 13.599 1.00 47.88 101 VAL A N 1
ATOM 807 C CA . VAL A 1 101 ? -14.396 5.544 12.637 1.00 47.88 101 VAL A CA 1
ATOM 808 C C . VAL A 1 101 ? -14.352 4.044 12.400 1.00 47.88 101 VAL A C 1
ATOM 810 O O . VAL A 1 101 ? -13.225 3.521 12.234 1.00 47.88 101 VAL A O 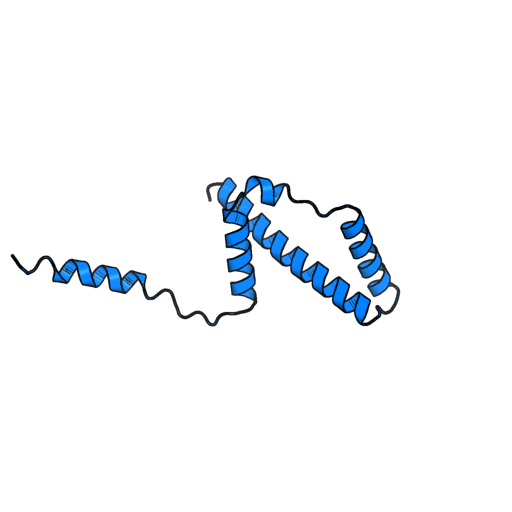1
#

Foldseek 3Di:
DPVVPVVVVVVVVV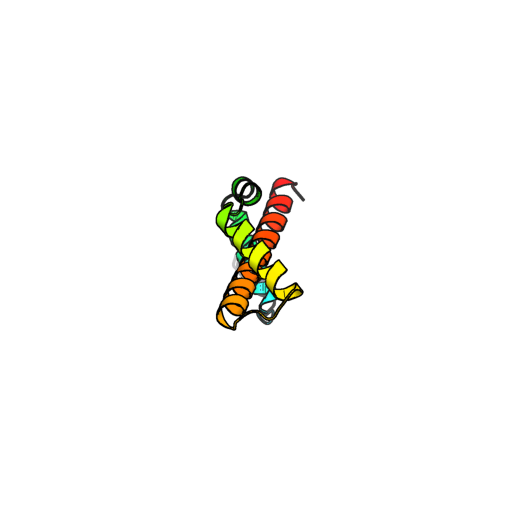VPPPDPDPDDPVVVLLVLLLVLLVVPLVVLLVDDDDPVLVVLLVVLVVCVVVHDDDPVSVVVNVVVVSVVSSSVSNNVSSVCVVVVD